Protein AF-A0A0D3IBM8-F1 (afdb_monomer_lite)

Organism: Emiliania huxleyi (strain CCMP1516) (NCBI:txid280463)

Sequence (63 aa):
DEVRAAFEEFDTDGSGSLEVKELQQALARLGVETSSDAARRILDKFDKDGDGTIGLDEFTKLV

Radius of gyration: 10.64 Å; chains: 1; bounding box: 23×20×27 Å

Secondary structure (DSSP, 8-state):
-HHHHHHHHH-SS--SEEEHHHHHHHHHHTT----HHHHHHHHHHH-SS-SSEEEHHHHTTT-

pLDDT: mean 83.1, std 5.84, range [62.88, 90.19]

Foldseek 3Di:
DVLVVLVVVLPPVPPQWHALVSQCVSCVVVVRNDDSVRSQVVQVVQVPVPPRTHHSVSSVVVD

InterPro domains:
  IPR002048 EF-hand domain [PF13499] (3-62)
  IPR002048 EF-hand domain [PS50222] (1-33)
  IPR002048 EF-hand domain [PS50222] (34-63)
  IPR002048 EF-hand domain [SM00054] (2-30)
  IPR002048 EF-hand domain [SM00054] (38-62)
  IPR002048 EF-hand domain [cd00051] (2-63)
  IPR011992 EF-hand domain pair [SSF47473] (2-63)
  IPR018247 EF-Hand 1, calcium-binding site [PS00018] (11-23)
  IPR018247 EF-Hand 1, calcium-binding site [PS00018] (47-59)
  IPR039647 EF-hand domain pair protein CML-like [PTHR10891] (2-62)

Structure (mmCIF, N/CA/C/O backbone):
data_AF-A0A0D3IBM8-F1
#
_entry.id   AF-A0A0D3IBM8-F1
#
loop_
_atom_site.group_PDB
_atom_site.id
_atom_site.type_symbol
_atom_site.label_atom_id
_atom_site.label_alt_id
_atom_site.label_comp_id
_atom_site.label_asym_id
_atom_site.label_entity_id
_atom_site.label_seq_id
_atom_site.pdbx_PDB_ins_code
_atom_site.Cartn_x
_atom_site.Cartn_y
_atom_site.Cartn_z
_atom_site.occupancy
_atom_site.B_iso_or_equiv
_atom_site.auth_seq_id
_atom_site.auth_comp_id
_atom_site.auth_asym_id
_atom_site.auth_atom_id
_atom_site.pdbx_PDB_model_num
ATOM 1 N N . ASP A 1 1 ? -4.519 -9.765 14.664 1.00 72.94 1 ASP A N 1
ATOM 2 C CA . ASP A 1 1 ? -4.882 -10.119 13.281 1.00 72.94 1 ASP A CA 1
ATOM 3 C C . ASP A 1 1 ? -3.628 -10.290 12.454 1.00 72.94 1 ASP A C 1
ATOM 5 O O . ASP A 1 1 ? -2.843 -9.352 12.382 1.00 72.94 1 ASP A O 1
ATOM 9 N N . GLU A 1 2 ? -3.421 -11.469 11.867 1.00 78.44 2 GLU A N 1
ATOM 10 C CA . GLU A 1 2 ? -2.276 -11.743 10.977 1.00 78.44 2 GLU A CA 1
ATOM 11 C C . GLU A 1 2 ? -2.207 -10.749 9.812 1.00 78.44 2 GLU A C 1
ATOM 13 O O . GLU A 1 2 ? -1.129 -10.283 9.462 1.00 78.44 2 GLU A O 1
ATOM 18 N N . VAL A 1 3 ? -3.366 -10.333 9.292 1.00 81.69 3 VAL A N 1
ATOM 19 C CA . VAL A 1 3 ? -3.468 -9.326 8.228 1.00 81.69 3 VAL A CA 1
ATOM 20 C C . VAL A 1 3 ? -2.923 -7.970 8.673 1.00 81.69 3 VAL A C 1
ATOM 22 O O . VAL A 1 3 ? -2.181 -7.332 7.937 1.00 81.69 3 VAL A O 1
ATOM 25 N N . ARG A 1 4 ? -3.245 -7.535 9.895 1.00 84.31 4 ARG A N 1
ATOM 26 C CA . ARG A 1 4 ? -2.750 -6.262 10.427 1.00 84.31 4 ARG A CA 1
ATOM 27 C C . ARG A 1 4 ? -1.247 -6.308 10.698 1.00 84.31 4 ARG A C 1
ATOM 29 O O . ARG A 1 4 ? -0.566 -5.340 10.404 1.00 84.31 4 ARG A O 1
ATOM 36 N N . ALA A 1 5 ? -0.735 -7.431 11.202 1.00 86.44 5 ALA A N 1
ATOM 37 C CA . ALA A 1 5 ? 0.702 -7.603 11.410 1.00 86.44 5 ALA A CA 1
ATOM 38 C C . ALA A 1 5 ? 1.477 -7.577 10.080 1.00 86.44 5 ALA A C 1
ATOM 40 O O . ALA A 1 5 ? 2.520 -6.941 10.001 1.00 86.44 5 ALA A O 1
ATOM 41 N N . ALA A 1 6 ? 0.944 -8.213 9.030 1.00 85.19 6 ALA A N 1
ATOM 42 C CA . ALA A 1 6 ? 1.520 -8.139 7.688 1.00 85.19 6 ALA A CA 1
ATOM 43 C C . ALA A 1 6 ? 1.441 -6.718 7.108 1.00 85.19 6 ALA A C 1
ATOM 45 O O . ALA A 1 6 ? 2.404 -6.246 6.515 1.00 85.19 6 ALA A O 1
ATOM 46 N N . PHE A 1 7 ? 0.322 -6.019 7.321 1.00 86.25 7 PHE A N 1
ATOM 47 C CA . PHE A 1 7 ? 0.165 -4.625 6.912 1.00 86.25 7 PHE A CA 1
ATOM 48 C C . PHE A 1 7 ? 1.204 -3.720 7.579 1.00 86.25 7 PHE A C 1
ATOM 50 O O . PHE A 1 7 ? 1.896 -2.994 6.883 1.00 86.25 7 PHE A O 1
ATOM 57 N N . GLU A 1 8 ? 1.374 -3.816 8.901 1.00 88.31 8 GLU A N 1
ATOM 58 C CA . GLU A 1 8 ? 2.379 -3.048 9.656 1.00 88.31 8 GLU A CA 1
ATOM 59 C C . GLU A 1 8 ? 3.826 -3.431 9.280 1.00 88.31 8 GLU A C 1
ATOM 61 O O . GLU A 1 8 ? 4.742 -2.638 9.466 1.00 88.31 8 GLU A O 1
ATOM 66 N N . GLU A 1 9 ? 4.061 -4.632 8.742 1.00 86.88 9 GLU A N 1
ATOM 67 C CA . GLU A 1 9 ? 5.376 -5.029 8.217 1.00 86.88 9 GLU A CA 1
ATOM 68 C C . GLU A 1 9 ? 5.668 -4.423 6.830 1.00 86.88 9 GLU A C 1
ATOM 70 O O . GLU A 1 9 ? 6.834 -4.217 6.463 1.00 86.88 9 GLU A O 1
ATOM 75 N N . PHE A 1 10 ? 4.615 -4.141 6.061 1.00 85.94 10 PHE A N 1
ATOM 76 C CA . PHE A 1 10 ? 4.697 -3.530 4.737 1.00 85.94 10 PHE A CA 1
ATOM 77 C C . PHE A 1 10 ? 4.659 -1.998 4.784 1.00 85.94 10 PHE A C 1
ATOM 79 O O . PHE A 1 10 ? 5.374 -1.382 3.997 1.00 85.94 10 PHE A O 1
ATOM 86 N N . ASP A 1 11 ? 3.888 -1.414 5.704 1.00 89.06 11 ASP A N 1
ATOM 87 C CA . ASP A 1 11 ? 3.783 0.025 5.982 1.00 89.06 11 ASP A CA 1
ATOM 88 C C . ASP A 1 11 ? 5.027 0.473 6.756 1.00 89.06 11 ASP A C 1
ATOM 90 O O . ASP A 1 11 ? 5.100 0.461 7.987 1.00 89.06 11 ASP A O 1
ATOM 94 N N . THR A 1 12 ? 6.077 0.767 5.999 1.00 85.19 12 THR A N 1
ATOM 95 C CA . THR A 1 12 ? 7.399 1.080 6.541 1.00 85.1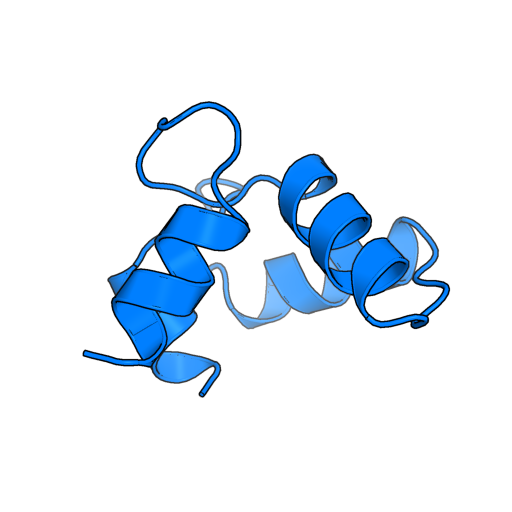9 12 THR A CA 1
ATOM 96 C C . THR A 1 12 ? 7.503 2.507 7.047 1.00 85.19 12 THR A C 1
ATOM 98 O O . THR A 1 12 ? 8.366 2.783 7.889 1.00 85.19 12 THR A O 1
ATOM 101 N N . ASP A 1 13 ? 6.673 3.410 6.527 1.00 87.56 13 ASP A N 1
ATOM 102 C CA . ASP A 1 13 ? 6.636 4.804 6.953 1.00 87.56 13 ASP A CA 1
ATOM 103 C C . ASP A 1 13 ? 5.603 5.075 8.062 1.00 87.56 13 ASP A C 1
ATOM 105 O O . ASP A 1 13 ? 5.689 6.109 8.735 1.00 87.56 13 ASP A O 1
ATOM 109 N N . GLY A 1 14 ? 4.712 4.116 8.331 1.00 86.62 14 GLY A N 1
ATOM 110 C CA . GLY A 1 14 ? 3.687 4.206 9.365 1.00 86.62 14 GLY A CA 1
ATOM 111 C C . GLY A 1 14 ? 2.571 5.180 8.994 1.00 86.62 14 GLY A C 1
ATOM 112 O O . GLY A 1 14 ? 1.959 5.774 9.890 1.00 86.62 14 GLY A O 1
ATOM 113 N N . SER A 1 15 ? 2.338 5.396 7.698 1.00 88.25 15 SER A N 1
ATOM 114 C CA . SER A 1 15 ? 1.289 6.282 7.188 1.00 88.25 15 SER A CA 1
ATOM 115 C C . SER A 1 15 ? -0.118 5.736 7.444 1.00 88.25 15 SER A C 1
ATOM 117 O O . SER A 1 15 ? -1.077 6.512 7.484 1.00 88.25 15 SER A O 1
ATOM 119 N N . GLY A 1 16 ? -0.251 4.426 7.689 1.00 88.12 16 GLY A N 1
ATOM 120 C CA . GLY A 1 16 ? -1.532 3.732 7.811 1.00 88.12 16 GLY A CA 1
ATOM 121 C C . GLY A 1 16 ? -2.124 3.317 6.461 1.00 88.12 16 GLY A C 1
ATOM 122 O O . GLY A 1 16 ? -3.289 2.911 6.406 1.00 88.12 16 GLY A O 1
ATOM 123 N N . SER A 1 17 ? -1.333 3.404 5.392 1.00 90.06 17 SER A N 1
ATOM 124 C CA . SER A 1 17 ? -1.690 3.124 4.000 1.00 90.06 17 SER A CA 1
ATOM 125 C C . SER A 1 17 ? -0.471 2.569 3.265 1.00 90.06 17 SER A C 1
ATOM 127 O O . SER A 1 17 ? 0.628 3.045 3.485 1.00 90.06 17 SER A O 1
ATOM 129 N N . LEU A 1 18 ? -0.640 1.595 2.371 1.00 88.75 18 LEU A N 1
ATOM 130 C CA . LEU A 1 18 ? 0.470 1.069 1.574 1.00 88.75 18 LEU A CA 1
ATOM 131 C C . LEU A 1 18 ? 0.580 1.812 0.249 1.00 88.75 18 LEU A C 1
ATOM 133 O O . LEU A 1 18 ? -0.263 1.654 -0.640 1.00 88.75 18 LEU A O 1
ATOM 137 N N . GLU A 1 19 ? 1.658 2.565 0.075 1.00 88.75 19 GLU A N 1
ATOM 138 C CA . GLU A 1 19 ? 1.971 3.166 -1.219 1.00 88.75 19 GLU A CA 1
ATOM 139 C C . GLU A 1 19 ? 2.488 2.114 -2.224 1.00 88.75 19 GLU A C 1
ATOM 141 O O . GLU A 1 19 ? 3.046 1.075 -1.858 1.00 88.75 19 GLU A O 1
ATOM 146 N N . VAL A 1 20 ? 2.436 2.422 -3.532 1.00 85.50 20 VAL A N 1
ATOM 147 C CA . VAL A 1 20 ? 3.046 1.587 -4.599 1.00 85.50 20 VAL A CA 1
ATOM 148 C C . VAL A 1 20 ? 4.482 1.166 -4.261 1.00 85.50 20 VAL A C 1
ATOM 150 O O . VAL A 1 20 ? 4.892 0.045 -4.568 1.00 85.50 20 VAL A O 1
ATOM 153 N N . LYS A 1 21 ? 5.268 2.069 -3.665 1.00 86.56 21 LYS A N 1
ATOM 154 C CA . LYS A 1 21 ? 6.674 1.815 -3.326 1.00 86.56 21 LYS A CA 1
ATOM 155 C C . LYS A 1 21 ? 6.816 0.789 -2.209 1.00 86.56 21 LYS A C 1
ATOM 157 O O . LYS A 1 21 ? 7.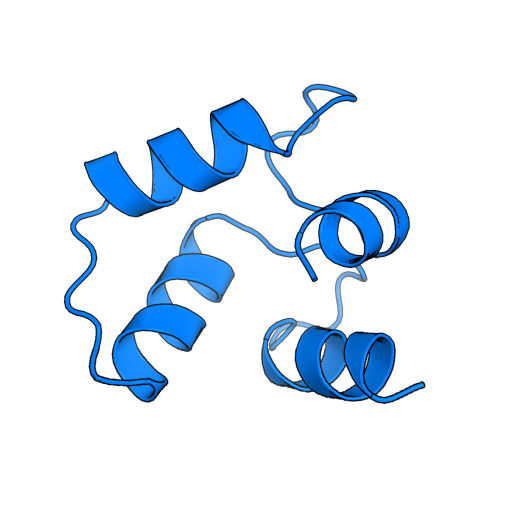698 -0.062 -2.287 1.00 86.56 21 LYS A O 1
ATOM 162 N N . GLU A 1 22 ? 5.966 0.875 -1.199 1.00 89.12 22 GLU A N 1
ATOM 163 C CA . GLU A 1 22 ? 5.970 -0.022 -0.048 1.00 89.12 22 GLU A CA 1
ATOM 164 C C . GLU A 1 22 ? 5.485 -1.408 -0.447 1.00 89.12 22 GLU A C 1
ATOM 166 O O . GLU A 1 22 ? 6.154 -2.401 -0.167 1.00 89.12 22 GLU A O 1
ATOM 171 N N . LEU A 1 23 ? 4.424 -1.470 -1.254 1.00 84.75 23 LEU A N 1
ATOM 172 C CA . LEU A 1 23 ? 3.962 -2.704 -1.879 1.00 84.75 23 LEU A CA 1
ATOM 173 C C . LEU A 1 23 ? 5.067 -3.352 -2.732 1.00 84.75 23 LEU A C 1
ATOM 175 O O . LEU A 1 23 ? 5.288 -4.560 -2.669 1.00 84.75 23 LEU A O 1
ATOM 179 N N . GLN A 1 24 ? 5.806 -2.557 -3.511 1.00 85.31 24 GLN A N 1
ATOM 180 C CA . GLN A 1 24 ? 6.917 -3.061 -4.319 1.00 85.31 24 GLN A CA 1
ATOM 181 C C . GLN A 1 24 ? 8.067 -3.593 -3.447 1.00 85.31 24 GLN A C 1
ATOM 183 O O . GLN A 1 24 ? 8.642 -4.635 -3.771 1.00 85.31 24 GLN A O 1
ATOM 188 N N . GLN A 1 25 ? 8.402 -2.913 -2.347 1.00 85.38 25 GLN A N 1
ATOM 189 C CA . GLN A 1 25 ? 9.416 -3.389 -1.402 1.00 85.38 25 GLN A CA 1
ATOM 190 C C . GLN A 1 25 ? 8.980 -4.673 -0.695 1.00 85.38 25 GLN A C 1
ATOM 192 O O . GLN A 1 25 ? 9.781 -5.599 -0.578 1.00 85.38 25 GLN A O 1
ATOM 197 N N . ALA A 1 26 ? 7.723 -4.747 -0.262 1.00 81.94 26 ALA A N 1
ATOM 198 C CA . ALA A 1 26 ? 7.123 -5.926 0.347 1.00 81.94 26 ALA A CA 1
ATOM 199 C C . ALA A 1 26 ? 7.221 -7.147 -0.577 1.00 81.94 26 ALA A C 1
ATOM 201 O O . ALA A 1 26 ? 7.748 -8.192 -0.193 1.00 81.94 26 ALA A O 1
ATOM 202 N N . LEU A 1 27 ? 6.801 -6.993 -1.833 1.00 79.75 27 LEU A N 1
ATOM 203 C CA . LEU A 1 27 ? 6.864 -8.052 -2.841 1.00 79.75 27 LEU A CA 1
ATOM 204 C C . LEU A 1 27 ? 8.310 -8.470 -3.142 1.00 79.75 27 LEU A C 1
ATOM 206 O O . LEU A 1 27 ? 8.602 -9.665 -3.197 1.00 79.75 27 LEU A O 1
ATOM 210 N N . ALA A 1 28 ? 9.235 -7.509 -3.225 1.00 82.69 28 ALA A N 1
ATOM 211 C CA . ALA A 1 28 ? 10.656 -7.800 -3.398 1.00 82.69 28 ALA A CA 1
ATOM 212 C C . ALA A 1 28 ? 11.243 -8.594 -2.214 1.00 82.69 28 ALA A C 1
ATOM 214 O O . ALA A 1 28 ? 12.027 -9.518 -2.430 1.00 82.69 28 ALA A O 1
ATOM 215 N N . ARG A 1 29 ? 10.839 -8.292 -0.969 1.00 78.94 29 ARG A N 1
ATOM 216 C CA . ARG A 1 29 ? 11.245 -9.051 0.233 1.00 78.94 29 ARG A CA 1
ATOM 217 C C . ARG A 1 29 ? 10.718 -10.486 0.226 1.00 78.94 29 ARG A C 1
ATOM 219 O O . ARG A 1 29 ? 11.405 -11.380 0.710 1.00 78.94 29 ARG A O 1
ATOM 226 N N . LEU A 1 30 ? 9.548 -10.715 -0.369 1.00 73.31 30 LEU A N 1
ATOM 227 C CA . LEU A 1 30 ? 8.972 -12.049 -0.576 1.00 73.31 30 LEU A CA 1
ATOM 228 C C . LEU A 1 30 ? 9.615 -12.812 -1.752 1.00 73.31 30 LEU A C 1
ATOM 230 O O . LEU A 1 30 ? 9.199 -13.926 -2.064 1.00 73.31 30 LEU A O 1
ATOM 234 N N . GLY A 1 31 ? 10.626 -12.232 -2.411 1.00 73.69 31 GLY A N 1
ATOM 235 C CA . GLY A 1 31 ? 11.293 -12.822 -3.574 1.00 73.69 31 GLY A CA 1
ATOM 236 C C . GLY A 1 31 ? 10.485 -12.706 -4.868 1.00 73.69 31 GLY A C 1
ATOM 237 O O . GLY A 1 31 ? 10.828 -13.338 -5.867 1.00 73.69 31 GLY A O 1
ATOM 238 N N . VAL A 1 32 ? 9.415 -11.908 -4.865 1.00 73.81 32 VAL A N 1
ATOM 239 C CA . VAL A 1 32 ? 8.623 -11.613 -6.055 1.00 73.81 32 VAL A CA 1
ATOM 240 C C . VAL A 1 32 ? 9.200 -10.361 -6.704 1.00 73.81 32 VAL A C 1
ATOM 242 O O . VAL A 1 32 ? 9.003 -9.241 -6.234 1.00 73.81 32 VAL A O 1
ATOM 245 N N . GLU A 1 33 ? 9.911 -10.535 -7.817 1.00 67.94 33 GLU A N 1
ATOM 246 C CA . GLU A 1 33 ? 10.349 -9.413 -8.650 1.00 67.94 33 GLU A CA 1
ATOM 247 C C . GLU A 1 33 ? 9.146 -8.780 -9.359 1.00 67.94 33 GLU A C 1
ATOM 249 O O . GLU A 1 33 ? 8.811 -9.096 -10.502 1.00 67.94 33 GLU A O 1
ATOM 254 N N . THR A 1 34 ? 8.462 -7.866 -8.678 1.00 69.50 34 THR A N 1
ATOM 255 C CA . THR A 1 34 ? 7.434 -7.043 -9.311 1.00 69.50 34 THR A CA 1
ATOM 256 C C . THR A 1 34 ? 8.046 -5.814 -9.961 1.00 69.50 34 THR A C 1
ATOM 258 O O . THR A 1 34 ? 8.589 -4.927 -9.301 1.00 69.50 34 THR A O 1
ATOM 261 N N . SER A 1 35 ? 7.889 -5.737 -11.282 1.00 76.69 35 SER A N 1
ATOM 262 C CA . SER A 1 35 ? 8.040 -4.487 -12.027 1.00 76.69 35 SER A CA 1
ATOM 263 C C . SER A 1 35 ? 7.040 -3.445 -11.522 1.00 76.69 35 SER A C 1
ATOM 265 O O . SER A 1 35 ? 5.940 -3.800 -11.093 1.00 76.69 35 SER A O 1
ATOM 267 N N . SER A 1 36 ? 7.372 -2.158 -11.642 1.00 75.88 36 SER A N 1
ATOM 268 C CA . SER A 1 36 ? 6.478 -1.063 -11.232 1.00 75.88 36 SER A CA 1
ATOM 269 C C . SER A 1 36 ? 5.086 -1.149 -11.876 1.00 75.88 36 SER A C 1
ATOM 271 O O . SER A 1 36 ? 4.100 -0.786 -11.247 1.00 75.88 36 SER A O 1
ATOM 273 N N . ASP A 1 37 ? 4.983 -1.702 -13.089 1.00 80.81 37 ASP A N 1
ATOM 274 C CA . ASP A 1 37 ? 3.709 -1.955 -13.779 1.00 80.81 37 ASP A CA 1
ATOM 275 C C . ASP A 1 37 ? 2.842 -3.006 -13.061 1.00 80.81 37 ASP A C 1
ATOM 277 O O . ASP A 1 37 ? 1.625 -2.872 -12.980 1.00 80.81 37 ASP A O 1
ATOM 281 N N . ALA A 1 38 ? 3.462 -4.050 -12.501 1.00 81.56 38 ALA A N 1
ATOM 282 C CA . ALA A 1 38 ? 2.760 -5.103 -11.772 1.00 81.56 38 ALA A CA 1
ATOM 283 C C . ALA A 1 38 ? 2.272 -4.602 -10.409 1.00 81.56 38 ALA A C 1
ATOM 285 O O . ALA A 1 38 ? 1.111 -4.812 -10.070 1.00 81.56 38 ALA A O 1
ATOM 286 N N . ALA A 1 39 ? 3.125 -3.882 -9.671 1.00 81.62 39 ALA A N 1
ATOM 287 C CA . ALA A 1 39 ? 2.738 -3.248 -8.410 1.00 81.62 39 ALA A CA 1
ATOM 288 C C . ALA A 1 39 ? 1.575 -2.266 -8.619 1.00 81.62 39 ALA A C 1
ATOM 290 O O . ALA A 1 39 ? 0.604 -2.287 -7.871 1.00 81.62 39 ALA A O 1
ATOM 291 N N . ARG A 1 40 ? 1.620 -1.481 -9.703 1.00 82.56 40 ARG A N 1
ATOM 292 C CA . ARG A 1 40 ? 0.547 -0.549 -10.056 1.00 82.56 40 ARG A CA 1
ATOM 293 C C . ARG A 1 40 ? -0.759 -1.247 -10.429 1.00 82.56 40 ARG A C 1
ATOM 295 O O . ARG A 1 40 ? -1.810 -0.796 -10.008 1.00 82.56 40 ARG A O 1
ATOM 302 N N . ARG A 1 41 ? -0.711 -2.377 -11.144 1.00 84.19 41 ARG A N 1
ATOM 303 C CA . ARG A 1 41 ? -1.914 -3.186 -11.437 1.00 84.19 41 ARG A CA 1
ATOM 304 C C . ARG A 1 41 ? -2.530 -3.813 -10.196 1.00 84.19 41 ARG A C 1
ATOM 306 O O . ARG A 1 41 ? -3.740 -4.011 -10.166 1.00 84.19 41 ARG A O 1
ATOM 313 N N . ILE A 1 42 ? -1.704 -4.198 -9.224 1.00 81.31 42 ILE A N 1
ATOM 314 C CA . ILE A 1 42 ? -2.192 -4.679 -7.931 1.00 81.31 42 ILE A CA 1
ATOM 315 C C . ILE A 1 42 ? -2.875 -3.511 -7.225 1.00 81.31 42 ILE A C 1
ATOM 317 O O . ILE A 1 42 ? -4.043 -3.641 -6.884 1.00 81.31 42 ILE A O 1
ATOM 321 N N . LEU A 1 43 ? -2.206 -2.362 -7.123 1.00 84.44 43 LEU A N 1
ATOM 322 C CA . LEU A 1 43 ? -2.789 -1.154 -6.551 1.00 84.44 43 LEU A CA 1
ATOM 323 C C . LEU A 1 43 ? -4.133 -0.800 -7.207 1.00 84.44 43 LEU A C 1
ATOM 325 O O . LEU A 1 43 ? -5.145 -0.891 -6.535 1.00 84.44 43 LEU A O 1
ATOM 329 N N . ASP A 1 44 ? -4.190 -0.595 -8.527 1.00 85.50 44 ASP A N 1
ATOM 330 C CA . ASP A 1 44 ? -5.427 -0.270 -9.268 1.00 85.50 44 ASP A CA 1
ATOM 331 C C . ASP A 1 44 ? -6.566 -1.294 -9.073 1.00 85.50 44 ASP A C 1
ATOM 333 O O . ASP A 1 44 ? -7.741 -1.007 -9.309 1.00 85.50 44 ASP A O 1
ATOM 337 N N . LYS A 1 45 ? -6.246 -2.541 -8.709 1.00 84.69 45 LYS A N 1
ATOM 338 C CA . LYS A 1 45 ? -7.253 -3.584 -8.482 1.00 84.69 45 LYS A CA 1
ATOM 339 C C . LYS A 1 45 ? -7.890 -3.471 -7.094 1.00 84.69 45 LYS A C 1
ATOM 341 O O . LYS A 1 45 ? -9.077 -3.812 -6.944 1.00 84.69 45 LYS A O 1
ATOM 346 N N . PHE A 1 46 ? -7.105 -3.056 -6.105 1.00 81.31 46 PHE A N 1
ATOM 347 C CA . PHE A 1 46 ? -7.458 -3.092 -4.686 1.00 81.31 46 PHE A CA 1
ATOM 348 C C . PHE A 1 46 ? -7.754 -1.717 -4.093 1.00 81.31 46 PHE A C 1
ATOM 350 O O . PHE A 1 46 ? -8.615 -1.665 -3.222 1.00 81.31 46 PHE A O 1
ATOM 357 N N . ASP A 1 47 ? -7.150 -0.662 -4.633 1.00 86.94 47 ASP A N 1
ATOM 358 C CA . ASP A 1 47 ? -7.489 0.744 -4.416 1.00 86.94 47 ASP A CA 1
ATOM 359 C C . ASP A 1 47 ? -8.922 0.992 -4.927 1.00 86.94 47 ASP A C 1
ATOM 361 O O . ASP A 1 47 ? -9.200 1.026 -6.134 1.00 86.94 47 ASP A O 1
ATOM 365 N N . LYS A 1 48 ? -9.881 1.006 -4.000 1.00 83.94 48 LYS A N 1
ATOM 366 C CA . LYS A 1 48 ? -11.313 1.180 -4.278 1.00 83.94 48 LYS A CA 1
ATOM 367 C C . LYS A 1 48 ? -11.750 2.620 -4.127 1.00 83.94 48 LYS A C 1
ATOM 369 O O . LYS A 1 48 ? -12.733 2.995 -4.774 1.00 83.94 48 LYS A O 1
ATOM 374 N N . ASP A 1 49 ? -11.093 3.378 -3.264 1.00 85.38 49 ASP A N 1
ATOM 375 C CA . ASP A 1 49 ? -11.399 4.788 -3.057 1.00 85.38 49 ASP A CA 1
ATOM 376 C C . ASP A 1 49 ? -10.653 5.712 -4.036 1.00 85.38 49 ASP A C 1
ATOM 378 O O . ASP A 1 49 ? -11.090 6.847 -4.253 1.00 85.38 49 ASP A O 1
ATOM 382 N N . GLY A 1 50 ? -9.647 5.188 -4.737 1.00 85.06 50 GLY A N 1
ATOM 383 C CA . GLY A 1 50 ? -8.869 5.886 -5.751 1.00 85.06 50 GLY A CA 1
ATOM 384 C C . GLY A 1 50 ? -7.862 6.861 -5.149 1.00 85.06 50 GLY A C 1
ATOM 385 O O . GLY A 1 50 ? -7.520 7.846 -5.816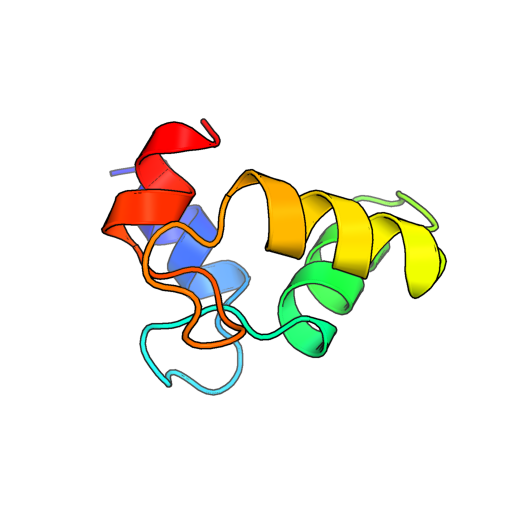 1.00 85.06 50 GLY A O 1
ATOM 386 N N . ASP A 1 51 ? -7.439 6.650 -3.900 1.00 87.31 51 ASP A N 1
ATOM 387 C CA . ASP A 1 51 ? -6.501 7.533 -3.208 1.00 87.31 51 ASP A CA 1
ATOM 388 C C . ASP A 1 51 ? -5.033 7.299 -3.612 1.00 87.31 51 ASP A C 1
ATOM 390 O O . ASP A 1 51 ? -4.161 8.131 -3.331 1.00 87.31 51 ASP A O 1
ATOM 394 N N . GLY A 1 52 ? -4.774 6.238 -4.386 1.00 86.38 52 GLY A N 1
ATOM 395 C CA . GLY A 1 52 ? -3.449 5.880 -4.876 1.00 86.38 52 GLY A CA 1
ATOM 396 C C . GLY A 1 52 ? -2.623 5.062 -3.883 1.00 86.38 52 GLY A C 1
ATOM 397 O O . GLY A 1 52 ? -1.419 4.879 -4.110 1.00 86.38 52 GLY A O 1
ATOM 398 N N . THR A 1 53 ? -3.245 4.569 -2.816 1.00 90.19 53 THR A N 1
ATOM 399 C CA . THR A 1 53 ? -2.667 3.720 -1.773 1.00 90.19 53 THR A CA 1
ATOM 400 C C . THR A 1 53 ? -3.590 2.529 -1.483 1.00 90.19 53 THR A C 1
ATOM 402 O O . THR A 1 53 ? -4.624 2.359 -2.119 1.00 90.19 53 THR A O 1
ATOM 405 N N . ILE A 1 54 ? -3.166 1.613 -0.610 1.00 89.69 54 ILE A N 1
ATOM 406 C CA . ILE A 1 54 ? -4.023 0.528 -0.112 1.00 89.69 54 ILE A CA 1
ATOM 407 C C . ILE A 1 54 ? -4.150 0.689 1.398 1.00 89.69 54 ILE A C 1
ATOM 409 O O . ILE A 1 54 ? -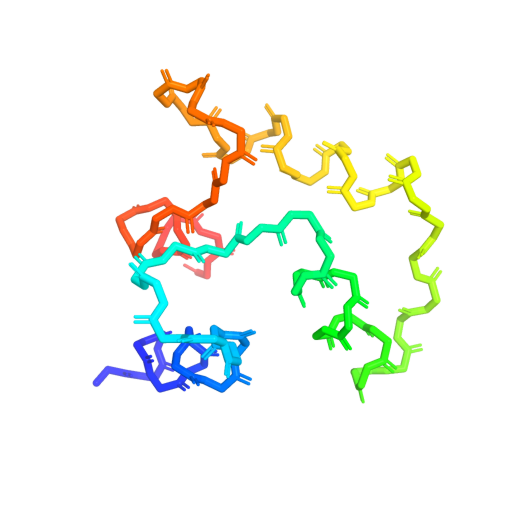3.191 0.446 2.134 1.00 89.69 54 ILE A O 1
ATOM 413 N N . GLY A 1 55 ? -5.334 1.052 1.875 1.00 89.88 55 GLY A N 1
ATOM 414 C CA . GLY A 1 55 ? -5.632 1.111 3.303 1.00 89.88 55 GLY A CA 1
ATOM 415 C C . GLY A 1 55 ? -5.788 -0.277 3.936 1.00 89.88 55 GLY A C 1
ATOM 416 O O . GLY A 1 55 ? -5.949 -1.294 3.259 1.00 89.88 55 GLY A O 1
ATOM 417 N N . LEU A 1 56 ? -5.823 -0.347 5.270 1.00 86.88 56 LEU A N 1
ATOM 418 C CA . LEU A 1 56 ? -6.019 -1.612 5.998 1.00 86.88 56 LEU A CA 1
ATOM 419 C C . LEU A 1 56 ? -7.329 -2.343 5.608 1.00 86.88 56 LEU A C 1
ATOM 421 O O . LEU A 1 56 ? -7.358 -3.573 5.524 1.00 86.88 56 LEU A O 1
ATOM 425 N N . ASP A 1 57 ? -8.414 -1.604 5.344 1.00 87.50 57 ASP A N 1
ATOM 426 C CA . ASP A 1 57 ? -9.714 -2.164 4.914 1.00 87.50 57 ASP A CA 1
ATOM 427 C C . ASP A 1 57 ? -9.678 -2.731 3.482 1.00 87.50 57 ASP A C 1
ATOM 429 O O . ASP A 1 57 ? -10.461 -3.604 3.104 1.00 87.50 57 ASP A O 1
ATOM 433 N N . GLU A 1 58 ? -8.760 -2.244 2.656 1.00 87.44 58 GLU A N 1
ATOM 434 C CA . GLU A 1 58 ? -8.547 -2.728 1.293 1.00 87.44 58 GLU A CA 1
ATOM 435 C C . GLU A 1 58 ? -7.569 -3.900 1.288 1.00 87.44 58 GLU A C 1
ATOM 437 O O . GLU A 1 58 ? -7.803 -4.906 0.616 1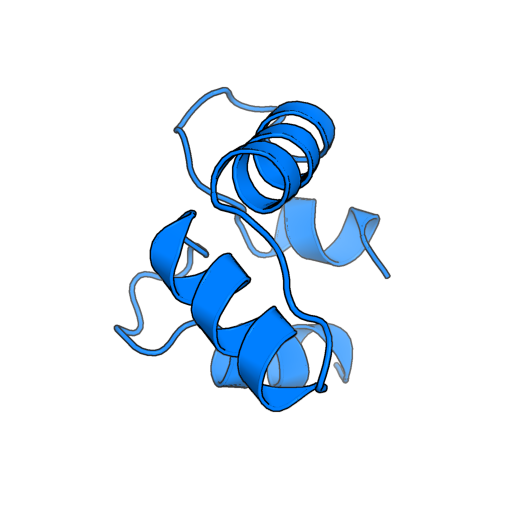.00 87.44 58 GLU A O 1
ATOM 442 N N . PHE A 1 59 ? -6.536 -3.833 2.129 1.00 84.19 59 PHE A N 1
ATOM 443 C CA . PHE A 1 59 ? -5.579 -4.911 2.347 1.00 84.19 59 PHE A CA 1
ATOM 444 C C . PHE A 1 59 ? -6.225 -6.158 2.975 1.00 84.19 59 PHE A C 1
ATOM 446 O O . PHE A 1 59 ? -5.883 -7.289 2.642 1.00 84.19 59 PHE A O 1
ATOM 453 N N . THR A 1 60 ? -7.232 -5.985 3.830 1.00 83.12 60 THR A N 1
ATOM 454 C CA . THR A 1 60 ? -8.040 -7.107 4.346 1.00 83.12 60 THR A CA 1
ATOM 455 C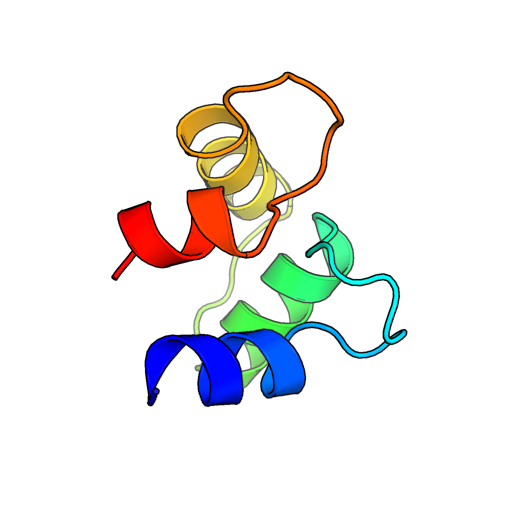 C . THR A 1 60 ? -8.902 -7.784 3.284 1.00 83.12 60 THR A C 1
ATOM 457 O O . THR A 1 60 ? -9.300 -8.924 3.486 1.00 83.12 60 THR A O 1
ATOM 460 N N . LYS A 1 61 ? -9.167 -7.140 2.139 1.00 79.31 61 LYS A N 1
ATOM 461 C CA . LYS A 1 61 ? -9.812 -7.790 0.980 1.00 79.31 61 LYS A CA 1
ATOM 462 C C . LYS A 1 61 ? -8.808 -8.496 0.057 1.00 79.31 61 LYS A C 1
ATOM 464 O O . LYS A 1 61 ? -9.219 -9.144 -0.906 1.00 79.31 61 LYS A O 1
ATOM 469 N N . LEU A 1 62 ? -7.511 -8.316 0.311 1.00 71.56 62 LEU A N 1
ATOM 470 C CA . LEU A 1 62 ? -6.394 -8.895 -0.436 1.00 71.56 62 LEU A CA 1
ATOM 471 C C . LEU A 1 62 ? -6.039 -10.305 0.067 1.00 71.56 62 LEU A C 1
ATOM 473 O O . LEU A 1 62 ? -5.579 -11.123 -0.733 1.00 71.56 62 LEU A O 1
ATOM 477 N N . VAL A 1 63 ? -6.256 -10.561 1.364 1.00 62.88 63 VAL A N 1
ATOM 478 C CA . VAL A 1 63 ? -5.955 -11.815 2.082 1.00 62.88 63 VAL A CA 1
ATOM 479 C C . VAL A 1 63 ? -7.212 -12.644 2.324 1.00 62.88 63 VAL A C 1
ATOM 481 O O . VAL A 1 63 ? -8.242 -12.060 2.723 1.00 62.88 63 VAL A O 1
#